Protein AF-A0A2V6QM53-F1 (afdb_monomer_lite)

Radius of gyration: 25.73 Å; chains: 1; bounding box: 58×39×83 Å

Foldseek 3Di:
DDDDDDPDDDDDDDDDDDDDDDDDDDDPDPDPVNVVVLVVVLVVCVVVPVPLSVVLVVLVVQLVVLVVQLVVLVVCCVPDDPVCNVVSVVSNVVSVVSNVVSVVSNVVSVVVVVVVVVVVVVVVVVVVVVVVVVVVVVVVVVVVVVVD

Sequence (148 aa):
MLRPTTAAVVVAAALVAAGAVAQPAADRRPTPRQDDAADAYGEALRRTDPDAHARYVRLREARDASLADLMRAQDRYRAAGPELRAVSLPQMRAARRKYAADALAFLDFLDERDRKALEEYRGAIEQINGLLEQRARAREELKDLTKE

pLDDT: mean 81.83, std 22.83, range [32.25, 98.62]

Structure (mmCIF, N/CA/C/O backbone):
data_AF-A0A2V6QM53-F1
#
_entry.id   AF-A0A2V6QM53-F1
#
loop_
_atom_site.group_PDB
_atom_site.id
_atom_site.type_symbol
_atom_site.label_atom_id
_atom_site.label_alt_id
_atom_site.label_comp_id
_atom_site.label_asym_id
_atom_site.label_entity_id
_atom_site.label_seq_id
_atom_site.pdbx_PDB_ins_code
_atom_site.Cartn_x
_atom_site.Cartn_y
_atom_site.Cartn_z
_atom_site.occupancy
_atom_site.B_iso_or_equiv
_atom_site.auth_seq_id
_atom_site.auth_comp_id
_atom_site.auth_asym_id
_atom_site.auth_atom_id
_atom_site.pdbx_PDB_model_num
ATOM 1 N N . MET A 1 1 ? -15.848 -14.532 37.316 1.00 36.62 1 MET A N 1
ATOM 2 C CA . MET A 1 1 ? -14.594 -13.774 37.115 1.00 36.62 1 MET A CA 1
ATOM 3 C C . MET A 1 1 ? -13.901 -14.303 35.869 1.00 36.62 1 MET A C 1
ATOM 5 O O . MET A 1 1 ? -13.252 -15.335 35.938 1.00 36.62 1 MET A O 1
ATOM 9 N N . LEU A 1 2 ? -14.100 -13.651 34.724 1.00 38.28 2 LEU A N 1
ATOM 10 C CA . LEU A 1 2 ? -13.467 -14.003 33.450 1.00 38.28 2 LEU A CA 1
ATOM 11 C C . LEU A 1 2 ? -12.593 -12.816 33.047 1.00 38.28 2 LEU A C 1
ATOM 13 O O . LEU A 1 2 ? -13.092 -11.705 32.888 1.00 38.28 2 LEU A O 1
ATOM 17 N N . ARG A 1 3 ? -11.277 -13.034 33.002 1.00 34.09 3 ARG A N 1
ATOM 18 C CA . ARG A 1 3 ? -10.289 -12.023 32.610 1.00 34.09 3 ARG A CA 1
ATOM 19 C C . ARG A 1 3 ? -10.375 -11.814 31.094 1.00 34.09 3 ARG A C 1
ATOM 21 O O . ARG A 1 3 ? -10.196 -12.796 30.379 1.00 34.09 3 ARG A O 1
ATOM 28 N N . PRO A 1 4 ? -10.590 -10.591 30.585 1.00 39.41 4 PRO A N 1
ATOM 29 C CA . PRO A 1 4 ? -10.368 -10.317 29.177 1.00 39.41 4 PRO A CA 1
ATOM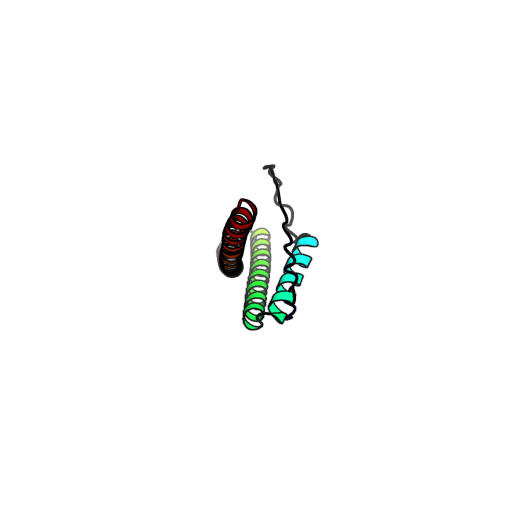 30 C C . PRO A 1 4 ? -8.863 -10.142 28.947 1.00 39.41 4 PRO A C 1
ATOM 32 O O . PRO A 1 4 ? -8.214 -9.274 29.531 1.00 39.41 4 PRO A O 1
ATOM 35 N N . THR A 1 5 ? -8.298 -11.009 28.116 1.00 41.88 5 THR A N 1
ATOM 36 C CA . THR A 1 5 ? -6.961 -10.878 27.540 1.00 41.88 5 THR A CA 1
ATOM 37 C C . THR A 1 5 ? -6.948 -9.646 26.640 1.00 41.88 5 THR A C 1
ATOM 39 O O . THR A 1 5 ? -7.460 -9.659 25.525 1.00 41.88 5 THR A O 1
ATOM 42 N N . THR A 1 6 ? -6.381 -8.552 27.137 1.00 38.38 6 THR A N 1
ATOM 43 C CA . THR A 1 6 ? -6.061 -7.362 26.348 1.00 38.38 6 THR A CA 1
ATOM 44 C C . THR A 1 6 ? -4.977 -7.712 25.334 1.00 38.38 6 THR A C 1
ATOM 46 O O . THR A 1 6 ? -3.797 -7.784 25.678 1.00 38.38 6 THR A O 1
ATOM 49 N N . ALA A 1 7 ? -5.374 -7.944 24.084 1.00 39.69 7 ALA A N 1
ATOM 50 C CA . ALA A 1 7 ? -4.461 -7.892 22.953 1.00 39.69 7 ALA A CA 1
ATOM 51 C C . ALA A 1 7 ? -4.022 -6.431 22.779 1.00 39.69 7 ALA A C 1
ATOM 53 O O . ALA A 1 7 ? -4.839 -5.548 22.517 1.00 39.69 7 ALA A O 1
ATOM 54 N N . ALA A 1 8 ? -2.739 -6.162 23.007 1.00 33.28 8 ALA A N 1
ATOM 55 C CA . ALA A 1 8 ? -2.160 -4.840 22.839 1.00 33.28 8 ALA A CA 1
ATOM 56 C C . ALA A 1 8 ? -2.095 -4.501 21.342 1.00 33.28 8 ALA A C 1
ATOM 58 O O . ALA A 1 8 ? -1.255 -5.023 20.612 1.00 33.28 8 ALA A O 1
ATOM 59 N N . VAL A 1 9 ? -2.992 -3.627 20.886 1.00 36.03 9 VAL A N 1
ATOM 60 C CA . VAL A 1 9 ? -2.909 -3.007 19.560 1.00 36.03 9 VAL A CA 1
ATOM 61 C C . VAL A 1 9 ? -1.860 -1.901 19.649 1.00 36.03 9 VAL A C 1
ATOM 63 O O . VAL A 1 9 ? -2.088 -0.857 20.259 1.00 36.03 9 VAL A O 1
ATOM 66 N N . VAL A 1 10 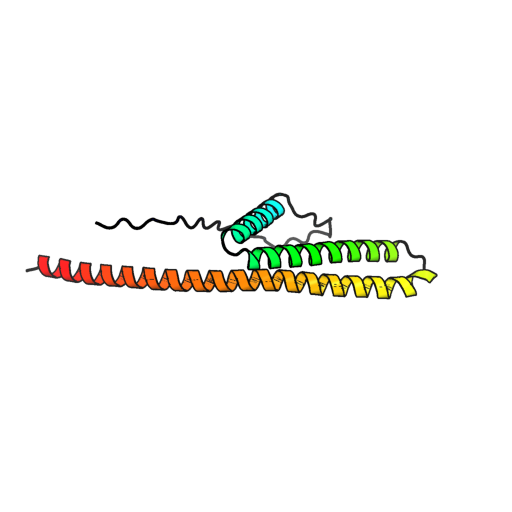? -0.677 -2.143 19.086 1.00 36.03 10 VAL A N 1
ATOM 67 C CA . VAL A 1 10 ? 0.379 -1.130 18.979 1.00 36.03 10 VAL A CA 1
ATOM 68 C C . VAL A 1 10 ? 0.027 -0.203 17.815 1.00 36.03 10 VAL A C 1
ATOM 70 O O . VAL A 1 10 ? 0.268 -0.524 16.655 1.00 36.03 10 VAL A O 1
ATOM 73 N N . VAL A 1 11 ? -0.567 0.949 18.126 1.00 36.44 11 VAL A N 1
ATOM 74 C CA . VAL A 1 11 ? -0.840 2.015 17.152 1.00 36.44 11 VAL A CA 1
ATOM 75 C C . VAL A 1 11 ? 0.404 2.894 17.030 1.00 36.44 11 VAL A C 1
ATOM 77 O O . VAL A 1 11 ? 0.663 3.751 17.873 1.00 36.44 11 VAL A O 1
ATOM 80 N N . ALA A 1 12 ? 1.191 2.689 15.976 1.00 35.72 12 ALA A N 1
ATOM 81 C CA . ALA A 1 12 ? 2.271 3.598 15.608 1.00 35.72 12 ALA A CA 1
ATOM 82 C C . ALA A 1 12 ? 1.706 4.748 14.756 1.00 35.72 12 ALA A C 1
ATOM 84 O O . ALA A 1 12 ? 1.636 4.659 13.532 1.00 35.72 12 ALA A O 1
ATOM 85 N N . ALA A 1 13 ? 1.279 5.833 15.404 1.00 37.16 13 ALA A N 1
ATOM 86 C CA . ALA A 1 13 ? 0.890 7.065 14.724 1.00 37.16 13 ALA A CA 1
ATOM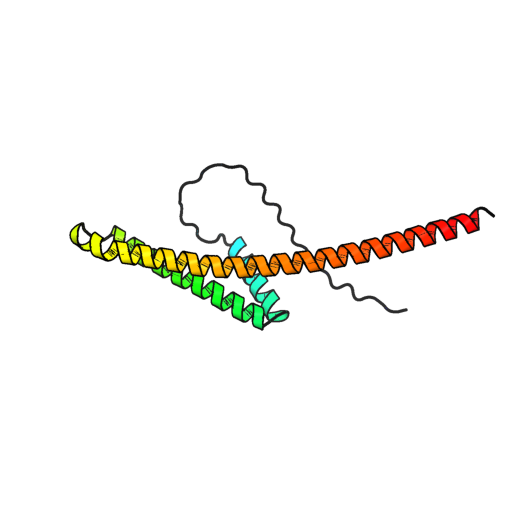 87 C C . ALA A 1 13 ? 2.144 7.881 14.359 1.00 37.16 13 ALA A C 1
ATOM 89 O O . ALA A 1 13 ? 2.784 8.470 15.229 1.00 37.16 13 ALA A O 1
ATOM 90 N N . ALA A 1 14 ? 2.499 7.929 13.074 1.00 39.44 14 ALA A N 1
ATOM 91 C CA . ALA A 1 14 ? 3.527 8.832 12.560 1.00 39.44 14 ALA A CA 1
ATOM 92 C C . ALA A 1 14 ? 2.861 10.013 11.836 1.00 39.44 14 ALA A C 1
ATOM 94 O O . ALA A 1 14 ? 2.464 9.903 10.678 1.00 39.44 14 ALA A O 1
ATOM 95 N N . LEU A 1 15 ? 2.738 11.150 12.528 1.00 38.56 15 LEU A N 1
ATOM 96 C CA . LEU A 1 15 ? 2.433 12.440 11.907 1.00 38.56 15 LEU A CA 1
ATOM 97 C C . LEU A 1 15 ? 3.636 12.871 11.052 1.00 38.56 15 LEU A C 1
ATOM 99 O O . LEU A 1 15 ? 4.713 13.119 11.591 1.00 38.56 15 LEU A O 1
ATOM 103 N N . VAL A 1 16 ? 3.450 13.017 9.739 1.00 41.31 16 VAL A N 1
ATOM 104 C CA . VAL A 1 16 ? 4.400 13.737 8.881 1.00 41.31 16 VAL A CA 1
ATOM 105 C C . VAL A 1 16 ? 3.767 15.067 8.495 1.00 41.31 16 VAL A C 1
ATOM 107 O O . VAL A 1 16 ? 2.949 15.151 7.585 1.00 41.31 16 VAL A O 1
ATOM 110 N N . ALA A 1 17 ? 4.154 16.118 9.215 1.00 44.94 17 ALA A N 1
ATOM 111 C CA . ALA A 1 17 ? 4.039 17.482 8.727 1.00 44.94 17 ALA A CA 1
ATOM 112 C C . ALA A 1 17 ? 5.178 17.715 7.725 1.00 44.94 17 ALA A C 1
ATOM 114 O O . ALA A 1 17 ? 6.348 17.597 8.087 1.00 44.94 17 ALA A O 1
ATOM 115 N N . ALA A 1 18 ? 4.856 18.045 6.476 1.00 39.97 18 ALA A N 1
ATOM 116 C CA . ALA A 1 18 ? 5.848 18.507 5.514 1.00 39.97 18 ALA A CA 1
ATOM 117 C C . ALA A 1 18 ? 5.275 19.670 4.703 1.00 39.97 18 ALA A C 1
ATOM 119 O O . ALA A 1 18 ? 4.467 19.493 3.792 1.00 39.97 18 ALA A O 1
ATOM 120 N N . GLY A 1 19 ? 5.710 20.874 5.080 1.00 34.47 19 GLY A N 1
ATOM 121 C CA . GLY A 1 19 ? 5.623 22.060 4.244 1.00 34.47 19 GLY A CA 1
ATOM 122 C C . GLY A 1 19 ? 6.402 21.852 2.947 1.00 34.47 19 GLY A C 1
ATOM 123 O O . GLY A 1 19 ? 7.451 21.207 2.916 1.00 34.47 19 GLY A O 1
ATOM 124 N N . ALA A 1 20 ? 5.849 22.394 1.869 1.00 41.44 20 ALA A N 1
ATOM 125 C CA . ALA A 1 20 ? 6.424 22.353 0.542 1.00 41.44 20 ALA A CA 1
ATOM 126 C C . ALA A 1 20 ? 7.746 23.132 0.490 1.00 41.44 20 ALA A C 1
ATOM 128 O O . ALA A 1 20 ? 7.763 24.354 0.617 1.00 41.44 20 ALA A O 1
ATOM 129 N N . VAL A 1 21 ? 8.841 22.425 0.217 1.00 37.78 21 VAL A N 1
ATOM 130 C CA . VAL A 1 21 ? 10.030 23.011 -0.404 1.00 37.78 21 VAL A CA 1
ATOM 131 C C . VAL A 1 21 ? 10.505 22.035 -1.471 1.00 37.78 21 VAL A C 1
ATOM 133 O O . VAL A 1 21 ? 10.743 20.859 -1.203 1.00 37.78 21 VAL A O 1
ATOM 136 N N . ALA A 1 22 ? 10.558 22.513 -2.711 1.00 44.66 22 ALA A N 1
ATOM 137 C CA . ALA A 1 22 ? 10.977 21.739 -3.867 1.00 44.66 22 ALA A CA 1
ATOM 138 C C . ALA A 1 22 ? 12.436 21.281 -3.704 1.00 44.66 22 ALA A C 1
ATOM 140 O O . ALA A 1 22 ? 13.334 22.112 -3.582 1.00 44.66 22 ALA A O 1
ATOM 141 N N . GLN A 1 23 ? 12.674 19.968 -3.739 1.00 32.25 23 GLN A N 1
ATOM 142 C CA . GLN A 1 23 ? 14.013 19.389 -3.846 1.00 32.25 23 GLN A CA 1
ATOM 143 C C . GLN A 1 23 ? 14.181 18.681 -5.198 1.00 32.25 23 GLN A C 1
ATOM 145 O O . GLN A 1 23 ? 13.254 18.007 -5.660 1.00 32.25 23 GLN A O 1
ATOM 150 N N . PRO A 1 24 ? 15.346 18.853 -5.852 1.00 37.56 24 PRO A N 1
ATOM 151 C CA . PRO A 1 24 ? 15.631 18.268 -7.153 1.00 37.56 24 PRO A CA 1
ATOM 152 C C . PRO A 1 24 ? 15.748 16.746 -7.031 1.00 37.56 24 PRO A C 1
ATOM 154 O O . PRO A 1 24 ? 16.011 16.218 -5.952 1.00 37.56 24 PRO A O 1
ATOM 157 N N . ALA A 1 25 ? 15.538 16.048 -8.148 1.00 44.50 25 ALA A N 1
ATOM 158 C CA . ALA A 1 25 ? 15.572 14.594 -8.268 1.00 44.50 25 ALA A CA 1
ATOM 159 C C . ALA A 1 25 ? 16.967 14.011 -7.956 1.00 44.50 25 ALA A C 1
ATOM 161 O O . ALA A 1 25 ? 17.707 13.626 -8.856 1.00 44.50 25 ALA A O 1
ATOM 162 N N . ALA A 1 26 ? 17.330 13.963 -6.678 1.00 38.94 26 ALA A N 1
ATOM 163 C CA . ALA A 1 26 ? 18.344 13.064 -6.159 1.00 38.94 26 ALA A CA 1
ATOM 164 C C . ALA A 1 26 ? 17.715 11.674 -6.012 1.00 38.94 26 ALA A C 1
ATOM 166 O O . ALA A 1 26 ? 16.537 11.563 -5.662 1.00 38.94 26 ALA A O 1
ATOM 167 N N . ASP A 1 27 ? 18.497 10.640 -6.322 1.00 45.75 27 ASP A N 1
ATOM 168 C CA . ASP A 1 27 ? 18.175 9.225 -6.136 1.00 45.75 27 ASP A CA 1
ATOM 169 C C . ASP A 1 27 ? 17.236 9.002 -4.945 1.00 45.75 27 ASP A C 1
ATOM 171 O O . ASP A 1 27 ? 17.638 9.111 -3.785 1.00 45.75 27 ASP A O 1
ATOM 175 N N . ARG A 1 28 ? 15.977 8.650 -5.229 1.00 48.22 28 ARG A N 1
ATOM 176 C CA . ARG A 1 28 ? 15.062 8.103 -4.224 1.00 48.22 28 ARG A CA 1
ATOM 177 C C . ARG A 1 28 ? 15.520 6.685 -3.890 1.00 48.22 28 ARG A C 1
ATOM 179 O O . ARG A 1 28 ? 14.861 5.715 -4.250 1.00 48.22 28 ARG A O 1
ATOM 186 N N . ARG A 1 29 ? 16.671 6.557 -3.228 1.00 51.12 29 ARG A N 1
ATOM 187 C CA . ARG A 1 29 ? 16.932 5.368 -2.422 1.00 51.12 29 ARG A CA 1
ATOM 188 C C . ARG A 1 29 ? 15.908 5.386 -1.287 1.00 51.12 29 ARG A C 1
ATOM 190 O O . ARG A 1 29 ? 15.736 6.447 -0.676 1.00 51.12 29 ARG A O 1
ATOM 197 N N . PRO A 1 30 ? 15.205 4.274 -1.027 1.00 50.28 30 PRO A N 1
ATOM 198 C CA . PRO A 1 30 ? 14.411 4.142 0.183 1.00 50.28 30 PRO A CA 1
ATOM 199 C C . PRO A 1 30 ? 15.281 4.549 1.373 1.00 50.28 30 PRO A C 1
ATOM 201 O O . PRO A 1 30 ? 16.455 4.182 1.459 1.00 50.28 30 PRO A O 1
ATOM 204 N N . THR A 1 31 ? 14.750 5.402 2.244 1.00 47.84 31 THR A N 1
ATOM 205 C CA . THR A 1 31 ? 15.474 5.730 3.476 1.00 47.84 31 THR A CA 1
ATOM 206 C C . THR A 1 31 ? 15.446 4.491 4.377 1.00 47.84 31 THR A C 1
ATOM 208 O O . THR A 1 31 ? 14.430 3.801 4.372 1.00 47.84 31 THR A O 1
ATOM 211 N N . PRO A 1 32 ? 16.492 4.201 5.173 1.00 59.91 32 PRO A N 1
ATOM 212 C CA . PRO A 1 32 ? 16.562 2.977 5.987 1.00 59.91 32 PRO A CA 1
ATOM 213 C C . PRO A 1 32 ? 15.298 2.714 6.825 1.00 59.91 32 PRO A C 1
ATOM 215 O O . PRO A 1 32 ? 14.804 1.598 6.908 1.00 59.91 32 PRO A O 1
ATOM 218 N N . ARG A 1 33 ? 14.687 3.787 7.339 1.00 61.06 33 ARG A N 1
ATOM 219 C CA . ARG A 1 33 ? 13.442 3.747 8.118 1.00 61.06 33 ARG A CA 1
ATOM 220 C C . ARG A 1 33 ? 12.220 3.249 7.325 1.00 61.06 33 ARG A C 1
ATOM 222 O O . ARG A 1 33 ? 11.272 2.739 7.915 1.00 61.06 33 ARG A O 1
ATOM 229 N N . GLN A 1 34 ? 12.198 3.457 6.011 1.00 60.53 34 GLN A N 1
ATOM 230 C CA . GLN A 1 34 ? 11.119 3.013 5.128 1.00 60.53 34 GLN A CA 1
ATOM 231 C C . GLN A 1 34 ? 11.208 1.510 4.844 1.00 60.53 34 GLN A C 1
ATOM 233 O O . GLN A 1 34 ? 10.170 0.850 4.782 1.00 60.53 34 GLN A O 1
ATOM 238 N N . ASP A 1 35 ? 12.426 0.982 4.725 1.00 70.12 35 ASP A N 1
ATOM 239 C CA . ASP A 1 35 ? 12.664 -0.452 4.556 1.00 70.12 35 ASP A CA 1
ATOM 240 C C . ASP A 1 35 ? 12.295 -1.214 5.838 1.00 70.12 35 ASP A C 1
ATOM 242 O O . ASP A 1 35 ? 11.522 -2.169 5.769 1.00 70.12 35 ASP A O 1
ATOM 246 N N . ASP A 1 36 ? 12.677 -0.697 7.013 1.00 75.56 36 ASP A N 1
ATOM 247 C CA . ASP A 1 36 ? 12.300 -1.278 8.312 1.00 75.56 36 ASP A CA 1
ATOM 248 C C . ASP A 1 36 ? 10.773 -1.410 8.475 1.00 75.56 36 ASP A C 1
ATOM 250 O O . ASP A 1 36 ? 10.257 -2.426 8.946 1.00 75.56 36 ASP A O 1
ATOM 254 N N . ALA A 1 37 ? 10.024 -0.379 8.069 1.00 76.06 37 ALA A N 1
ATOM 255 C CA . ALA A 1 37 ? 8.565 -0.377 8.151 1.00 76.06 37 ALA A CA 1
ATOM 256 C C . ALA A 1 37 ? 7.922 -1.360 7.159 1.00 76.06 37 ALA A C 1
ATOM 258 O O . ALA A 1 37 ? 6.937 -2.025 7.493 1.00 76.06 37 ALA A O 1
ATOM 259 N N . ALA A 1 38 ? 8.468 -1.464 5.945 1.00 78.69 38 ALA A N 1
ATOM 260 C CA . ALA A 1 38 ? 7.998 -2.407 4.936 1.00 78.69 38 ALA A CA 1
ATOM 261 C C . ALA A 1 38 ? 8.231 -3.861 5.375 1.00 78.69 38 ALA A C 1
ATOM 263 O O . ALA A 1 38 ? 7.350 -4.709 5.215 1.00 78.69 38 ALA A O 1
ATOM 264 N N . ASP A 1 39 ? 9.381 -4.133 5.982 1.00 83.75 39 ASP A N 1
ATOM 265 C CA . ASP A 1 39 ? 9.757 -5.470 6.427 1.00 83.75 39 ASP A CA 1
ATOM 266 C C . ASP A 1 39 ? 8.969 -5.885 7.676 1.00 83.75 39 ASP A C 1
ATOM 268 O O . ASP A 1 39 ? 8.457 -7.005 7.738 1.00 83.75 39 ASP A O 1
ATOM 272 N N . ALA A 1 40 ? 8.745 -4.960 8.617 1.00 88.19 40 ALA A N 1
ATOM 273 C CA . ALA A 1 40 ? 7.847 -5.179 9.751 1.00 88.19 40 ALA A CA 1
ATOM 274 C C . ALA A 1 40 ? 6.409 -5.488 9.301 1.00 88.19 40 ALA A C 1
ATOM 276 O O . ALA A 1 40 ? 5.745 -6.355 9.875 1.00 88.19 40 ALA A O 1
ATOM 277 N N . TYR A 1 41 ? 5.928 -4.816 8.253 1.00 86.06 41 TYR A N 1
ATOM 278 C CA . TYR A 1 41 ? 4.609 -5.087 7.688 1.00 86.06 41 TYR A CA 1
ATOM 279 C C . TYR A 1 41 ? 4.533 -6.465 7.015 1.00 86.06 41 TYR A C 1
ATOM 281 O O . TYR A 1 41 ? 3.590 -7.217 7.267 1.00 86.06 41 TYR A O 1
ATOM 289 N N . GLY A 1 42 ? 5.536 -6.831 6.211 1.00 89.94 42 GLY A N 1
ATOM 290 C CA . GLY A 1 42 ? 5.627 -8.170 5.626 1.00 89.94 42 GLY A CA 1
ATOM 291 C C . GLY A 1 42 ? 5.655 -9.264 6.699 1.00 89.94 42 GLY A C 1
ATOM 292 O O . GLY A 1 42 ? 4.937 -10.258 6.600 1.00 89.94 42 GLY A O 1
ATOM 293 N N . GLU A 1 43 ? 6.412 -9.053 7.776 1.00 91.00 43 GLU A N 1
ATOM 294 C CA . GLU A 1 43 ? 6.455 -9.951 8.932 1.00 91.00 43 GLU A CA 1
ATOM 295 C C . GLU A 1 43 ? 5.091 -10.104 9.609 1.00 91.00 43 GLU A C 1
ATOM 297 O O . GLU A 1 43 ? 4.674 -11.224 9.912 1.00 91.00 43 GLU A O 1
ATOM 302 N N . ALA A 1 44 ? 4.385 -8.994 9.828 1.00 90.50 44 ALA A N 1
ATOM 303 C CA . ALA A 1 44 ? 3.057 -9.012 10.422 1.00 90.50 44 ALA A CA 1
ATOM 304 C C . ALA A 1 44 ? 2.077 -9.817 9.557 1.00 90.50 44 ALA A C 1
ATOM 306 O O . ALA A 1 44 ? 1.444 -10.741 10.069 1.00 90.50 44 ALA A O 1
ATOM 307 N N . LEU A 1 45 ? 2.025 -9.540 8.247 1.00 92.44 45 LEU A N 1
ATOM 308 C CA . LEU A 1 45 ? 1.180 -10.285 7.310 1.00 92.44 45 LEU A CA 1
ATOM 309 C C . LEU A 1 45 ? 1.488 -11.778 7.326 1.00 92.44 45 LEU A C 1
ATOM 311 O O . LEU A 1 45 ? 0.575 -12.591 7.333 1.00 92.44 45 LEU A O 1
ATOM 315 N N . ARG A 1 46 ? 2.764 -12.166 7.374 1.00 93.75 46 ARG A N 1
ATOM 316 C CA . ARG A 1 46 ? 3.131 -13.586 7.372 1.00 93.75 46 ARG A CA 1
ATOM 317 C C . ARG A 1 46 ? 2.536 -14.353 8.551 1.00 93.75 46 ARG A C 1
ATOM 319 O O . ARG A 1 46 ? 2.296 -15.551 8.437 1.00 93.75 46 ARG A O 1
ATOM 326 N N . ARG A 1 47 ? 2.317 -13.670 9.676 1.00 94.12 47 ARG A N 1
ATOM 327 C CA . ARG A 1 47 ? 1.743 -14.251 10.895 1.00 94.12 47 ARG A CA 1
ATOM 328 C C . ARG A 1 47 ? 0.218 -14.224 10.897 1.00 94.12 47 ARG A C 1
ATOM 330 O O . ARG A 1 47 ? -0.380 -15.122 11.481 1.00 94.12 47 ARG A O 1
ATOM 337 N N . THR A 1 48 ? -0.401 -13.205 10.303 1.00 92.44 48 THR A N 1
ATOM 338 C CA . THR A 1 48 ? -1.851 -12.971 10.402 1.00 92.44 48 THR A CA 1
ATOM 339 C C . THR A 1 48 ? -2.634 -13.400 9.162 1.00 92.44 48 THR A C 1
ATOM 341 O O . THR A 1 48 ? -3.754 -13.880 9.299 1.00 92.44 48 THR A O 1
ATOM 344 N N . ASP A 1 49 ? -2.060 -13.245 7.969 1.00 93.31 49 ASP A N 1
ATOM 345 C CA . ASP A 1 49 ? -2.682 -13.544 6.676 1.00 93.31 49 ASP A CA 1
ATOM 346 C C . ASP A 1 49 ? -1.604 -13.969 5.648 1.00 93.31 49 ASP A C 1
ATOM 348 O O . ASP A 1 49 ? -1.066 -13.138 4.899 1.00 93.31 49 ASP A O 1
ATOM 352 N N . PRO A 1 50 ? -1.253 -15.272 5.604 1.00 93.75 50 PRO A N 1
ATOM 353 C CA . PRO A 1 50 ? -0.229 -15.797 4.699 1.00 93.75 50 PRO A CA 1
ATOM 354 C C . PRO A 1 50 ? -0.522 -15.558 3.209 1.00 93.75 50 PRO A C 1
ATOM 356 O O . PRO A 1 50 ? 0.410 -15.371 2.422 1.00 93.75 50 PRO A O 1
ATOM 359 N N . ASP A 1 51 ? -1.796 -15.508 2.814 1.00 94.69 51 ASP A N 1
ATOM 360 C CA . ASP A 1 51 ? -2.197 -15.264 1.427 1.00 94.69 51 ASP A CA 1
ATOM 361 C C . ASP A 1 51 ? -2.025 -13.788 1.046 1.00 94.69 51 ASP A C 1
ATOM 363 O O . ASP A 1 51 ? -1.574 -13.459 -0.058 1.00 94.69 51 ASP A O 1
ATOM 367 N N . ALA A 1 52 ? -2.355 -12.863 1.951 1.00 93.81 52 ALA A N 1
ATOM 368 C CA . ALA A 1 52 ? -2.027 -11.449 1.786 1.00 93.81 52 ALA A CA 1
ATOM 369 C C . ALA A 1 52 ? -0.511 -11.217 1.788 1.00 93.81 52 ALA A C 1
ATOM 371 O O . ALA A 1 52 ? -0.030 -10.431 0.973 1.00 93.81 52 ALA A O 1
ATOM 372 N N . HIS A 1 53 ? 0.256 -11.938 2.612 1.00 96.19 53 HIS A N 1
ATOM 373 C CA . HIS A 1 53 ? 1.720 -11.903 2.569 1.00 96.19 53 HIS A CA 1
ATOM 374 C C . HIS A 1 53 ? 2.263 -12.337 1.199 1.00 96.19 53 HIS A C 1
ATOM 376 O O . HIS A 1 53 ? 3.062 -11.622 0.596 1.00 96.19 53 HIS A O 1
ATOM 382 N N . ALA A 1 54 ? 1.795 -13.468 0.661 1.00 96.88 54 ALA A N 1
ATOM 383 C CA . ALA A 1 54 ? 2.222 -13.949 -0.653 1.00 96.88 54 ALA A CA 1
ATOM 384 C C . ALA A 1 54 ? 1.885 -12.954 -1.779 1.00 96.88 54 ALA A C 1
ATOM 386 O O . ALA A 1 54 ? 2.671 -12.769 -2.713 1.00 96.88 54 ALA A O 1
ATOM 387 N N . ARG A 1 55 ? 0.728 -12.284 -1.695 1.00 96.75 55 ARG A N 1
ATOM 388 C CA . ARG A 1 55 ? 0.350 -11.205 -2.622 1.00 96.75 55 ARG A CA 1
ATOM 389 C C . ARG A 1 55 ? 1.243 -9.974 -2.467 1.00 96.75 55 ARG A C 1
ATOM 391 O O . ARG A 1 55 ? 1.723 -9.463 -3.475 1.00 96.75 55 ARG A O 1
ATOM 398 N N . TYR A 1 56 ? 1.506 -9.545 -1.235 1.00 96.25 56 TYR A N 1
ATOM 399 C CA . TYR A 1 56 ? 2.381 -8.415 -0.927 1.00 96.25 56 TYR A CA 1
ATOM 400 C C . TYR A 1 56 ? 3.785 -8.602 -1.513 1.00 96.25 56 TYR A C 1
ATOM 402 O O . TYR A 1 56 ? 4.267 -7.722 -2.2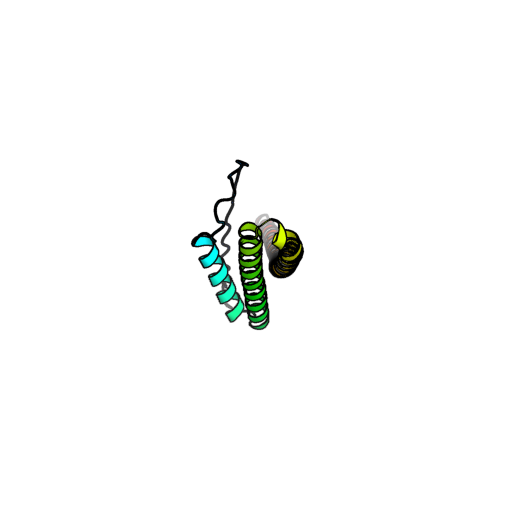28 1.00 96.25 56 TYR A O 1
ATOM 410 N N . VAL A 1 57 ? 4.409 -9.759 -1.265 1.00 96.25 57 VAL A N 1
ATOM 411 C CA . VAL A 1 57 ? 5.751 -10.084 -1.775 1.00 96.25 57 VAL A CA 1
ATOM 412 C C . VAL A 1 57 ? 5.770 -10.028 -3.299 1.00 96.25 57 VAL A C 1
ATOM 414 O O . VAL A 1 57 ? 6.563 -9.288 -3.874 1.00 96.25 57 VAL A O 1
ATOM 417 N N . ARG A 1 58 ? 4.825 -10.709 -3.957 1.00 98.06 58 ARG A N 1
ATOM 418 C CA . ARG A 1 58 ? 4.725 -10.739 -5.423 1.00 98.06 58 ARG A CA 1
ATOM 419 C C . ARG A 1 58 ? 4.587 -9.343 -6.037 1.00 98.06 58 ARG A C 1
ATOM 421 O O . ARG A 1 58 ? 5.224 -9.050 -7.045 1.00 98.06 58 ARG A O 1
ATOM 428 N N . LEU A 1 59 ? 3.741 -8.489 -5.458 1.00 97.94 59 LEU A N 1
ATOM 429 C CA . LEU A 1 59 ? 3.523 -7.128 -5.955 1.00 97.94 59 LEU A CA 1
ATOM 430 C C . LEU A 1 59 ? 4.754 -6.239 -5.727 1.00 97.94 59 LEU A C 1
ATOM 432 O O . LEU A 1 59 ? 5.130 -5.483 -6.624 1.00 97.94 59 LEU A O 1
ATOM 436 N N . ARG A 1 60 ? 5.415 -6.357 -4.565 1.00 95.75 60 ARG A N 1
ATOM 437 C CA . ARG A 1 60 ? 6.670 -5.648 -4.263 1.00 95.75 60 ARG A CA 1
ATOM 438 C C . ARG A 1 60 ? 7.766 -6.043 -5.255 1.00 95.75 60 ARG A C 1
ATOM 440 O O . ARG A 1 60 ? 8.368 -5.169 -5.871 1.00 95.75 60 ARG A O 1
ATOM 447 N N . GLU A 1 61 ? 7.955 -7.341 -5.477 1.00 96.81 61 GLU A N 1
ATOM 448 C CA . GLU A 1 61 ? 8.939 -7.876 -6.423 1.00 96.81 61 GLU A CA 1
ATOM 449 C C . GLU A 1 61 ? 8.661 -7.434 -7.866 1.00 96.81 61 GLU A C 1
ATOM 451 O O . GLU A 1 61 ? 9.580 -7.010 -8.566 1.00 96.81 61 GLU A O 1
ATOM 456 N N . ALA A 1 62 ? 7.402 -7.469 -8.318 1.00 98.31 62 ALA A N 1
ATOM 457 C CA . ALA A 1 62 ? 7.027 -7.021 -9.662 1.00 98.31 62 ALA A CA 1
ATOM 458 C C . ALA A 1 62 ? 7.315 -5.524 -9.879 1.00 98.31 62 ALA A C 1
ATOM 460 O O . ALA A 1 62 ? 7.848 -5.123 -10.922 1.00 98.31 62 ALA A O 1
ATOM 461 N N . ARG A 1 63 ? 7.009 -4.691 -8.879 1.00 98.00 63 ARG A N 1
ATOM 462 C CA . ARG A 1 63 ? 7.337 -3.261 -8.884 1.00 98.00 63 ARG A CA 1
ATOM 463 C C . ARG A 1 63 ? 8.851 -3.037 -8.929 1.00 98.00 63 ARG A C 1
ATOM 465 O O . ARG A 1 63 ? 9.318 -2.219 -9.718 1.00 98.00 63 ARG A O 1
ATOM 472 N N . ASP A 1 64 ? 9.618 -3.754 -8.116 1.00 97.00 64 ASP A N 1
ATOM 473 C CA . ASP A 1 64 ? 11.071 -3.566 -8.029 1.00 97.00 64 ASP A CA 1
ATOM 474 C C . ASP A 1 64 ? 11.775 -4.038 -9.311 1.00 97.00 64 ASP A C 1
ATOM 476 O O . ASP A 1 64 ? 12.646 -3.343 -9.843 1.00 97.00 64 ASP A O 1
ATOM 480 N N . ALA A 1 65 ? 11.328 -5.157 -9.887 1.00 98.00 65 ALA A N 1
ATOM 481 C CA . ALA A 1 65 ? 11.815 -5.648 -11.172 1.00 98.00 65 ALA A CA 1
ATOM 482 C C . ALA A 1 65 ? 11.515 -4.665 -12.318 1.00 98.00 65 ALA A C 1
ATOM 484 O O . ALA A 1 65 ? 12.401 -4.341 -13.113 1.00 98.00 65 ALA A O 1
ATOM 485 N N . SER A 1 66 ? 10.289 -4.139 -12.391 1.00 98.12 66 SER A N 1
ATOM 486 C CA . SER A 1 66 ? 9.913 -3.172 -13.430 1.00 98.12 66 SER A CA 1
ATOM 487 C C . SER A 1 66 ? 10.593 -1.810 -13.259 1.00 98.12 66 SER A C 1
ATOM 489 O O . SER A 1 66 ? 10.895 -1.151 -14.258 1.00 98.12 66 SER A O 1
ATOM 491 N N . LEU A 1 67 ? 10.900 -1.401 -12.023 1.00 98.19 67 LEU A N 1
ATOM 492 C CA . LEU A 1 67 ? 11.719 -0.221 -11.753 1.00 98.19 67 LEU A CA 1
ATOM 493 C C . LEU A 1 67 ? 13.147 -0.413 -12.274 1.00 98.19 67 LEU A C 1
ATOM 495 O O . LEU A 1 67 ? 13.663 0.455 -12.981 1.00 98.19 67 LEU A O 1
ATOM 499 N N . ALA A 1 68 ? 13.764 -1.563 -11.992 1.00 97.94 68 ALA A N 1
ATOM 500 C CA . ALA A 1 68 ? 15.090 -1.892 -12.507 1.00 97.94 68 ALA A CA 1
ATOM 501 C C . ALA A 1 68 ? 15.114 -1.921 -14.049 1.00 97.94 68 ALA A C 1
ATOM 503 O O . ALA A 1 68 ? 16.036 -1.390 -14.675 1.00 97.94 68 ALA A O 1
ATOM 504 N N . ASP A 1 69 ? 14.079 -2.475 -14.686 1.00 97.81 69 ASP A N 1
ATOM 505 C CA . ASP A 1 69 ? 13.916 -2.448 -16.146 1.00 97.81 69 ASP A CA 1
ATOM 506 C C . ASP A 1 69 ? 13.790 -1.030 -16.703 1.00 97.81 69 ASP A C 1
ATOM 508 O O . ASP A 1 69 ? 14.410 -0.703 -17.722 1.00 97.81 69 ASP A O 1
ATOM 512 N N . LEU A 1 70 ? 13.018 -0.174 -16.032 1.00 98.31 70 LEU A N 1
ATOM 513 C CA . LEU A 1 70 ? 12.883 1.229 -16.398 1.00 98.31 70 LEU A CA 1
ATOM 514 C C . LEU A 1 70 ? 14.229 1.954 -16.318 1.00 98.31 70 LEU A C 1
ATOM 516 O O . LEU A 1 70 ? 14.576 2.657 -17.268 1.00 98.31 70 LEU A O 1
ATOM 520 N N . MET A 1 71 ? 14.999 1.760 -15.246 1.00 97.19 71 MET A N 1
ATOM 521 C CA . MET A 1 71 ? 16.331 2.357 -15.099 1.00 97.19 71 MET A CA 1
ATOM 522 C C . MET A 1 71 ? 17.258 1.914 -16.238 1.00 97.19 71 MET A C 1
ATOM 524 O O . MET A 1 71 ? 17.797 2.755 -16.957 1.00 97.19 71 MET A O 1
ATOM 528 N N . ARG A 1 72 ? 17.325 0.606 -16.525 1.00 96.69 72 ARG A N 1
ATOM 529 C CA . ARG A 1 72 ? 18.111 0.073 -17.655 1.00 96.69 72 ARG A CA 1
ATOM 530 C C . ARG A 1 72 ? 17.672 0.643 -19.005 1.00 96.69 72 ARG A C 1
ATOM 532 O O . ARG A 1 72 ? 18.498 0.909 -19.878 1.00 96.69 72 ARG A O 1
ATOM 539 N N . ALA A 1 73 ? 16.369 0.808 -19.227 1.00 95.69 73 ALA A N 1
ATOM 540 C CA . ALA A 1 73 ? 15.851 1.385 -20.465 1.00 95.69 73 ALA A CA 1
ATOM 541 C C . ALA A 1 73 ? 16.155 2.889 -20.585 1.00 95.69 73 ALA A C 1
ATOM 543 O O . ALA A 1 73 ? 16.451 3.361 -21.683 1.00 95.69 73 ALA A O 1
ATOM 544 N N . GLN A 1 74 ? 16.126 3.628 -19.473 1.00 94.75 74 GLN A N 1
ATOM 545 C CA . GLN A 1 74 ? 16.534 5.033 -19.425 1.00 94.75 74 GLN A CA 1
ATOM 546 C C . GLN A 1 74 ? 18.022 5.195 -19.723 1.00 94.75 74 GLN A C 1
ATOM 548 O O . GLN A 1 74 ? 18.378 6.055 -20.525 1.00 94.75 74 GLN A O 1
ATOM 553 N N . ASP A 1 75 ? 18.876 4.352 -19.148 1.00 94.56 75 ASP A N 1
ATOM 554 C CA . ASP A 1 75 ? 20.319 4.418 -19.380 1.00 94.56 75 ASP A CA 1
ATOM 555 C C . ASP A 1 75 ? 20.666 4.099 -20.834 1.00 94.56 75 ASP A C 1
ATOM 557 O O . ASP A 1 75 ? 21.410 4.848 -21.466 1.00 94.56 75 ASP A O 1
ATOM 561 N N . ARG A 1 76 ? 20.030 3.077 -21.426 1.00 92.25 76 ARG A N 1
ATOM 562 C CA . ARG A 1 76 ? 20.163 2.786 -22.865 1.00 92.25 76 ARG A CA 1
ATOM 563 C C . ARG A 1 76 ? 19.708 3.948 -23.741 1.00 92.25 76 ARG A C 1
ATOM 565 O O . ARG A 1 76 ? 20.370 4.256 -24.725 1.00 92.25 76 ARG A O 1
ATOM 572 N N . TYR A 1 77 ? 18.600 4.602 -23.398 1.00 91.50 77 TYR A N 1
ATOM 573 C CA . TYR A 1 77 ? 18.120 5.768 -24.140 1.00 91.50 77 TYR A CA 1
ATOM 574 C C . TYR A 1 77 ? 19.078 6.965 -24.027 1.00 91.50 77 TYR A C 1
ATOM 576 O O . TYR A 1 77 ? 19.341 7.633 -25.025 1.00 91.50 77 TYR A O 1
ATOM 584 N N . ARG A 1 78 ? 19.631 7.222 -22.833 1.00 90.38 78 ARG A N 1
ATOM 585 C CA . ARG A 1 78 ? 20.607 8.300 -22.595 1.00 90.38 78 ARG A CA 1
ATOM 586 C C . ARG A 1 78 ? 21.930 8.052 -23.318 1.00 90.38 78 ARG A C 1
ATOM 588 O O . ARG A 1 78 ? 22.481 8.987 -23.888 1.00 90.38 78 ARG A O 1
ATOM 595 N N . ALA A 1 79 ? 22.408 6.809 -23.313 1.00 90.44 79 ALA A N 1
ATOM 596 C CA . ALA A 1 79 ? 23.638 6.400 -23.988 1.00 90.44 79 ALA A CA 1
ATOM 597 C C . ALA A 1 79 ? 23.479 6.275 -25.515 1.00 90.44 79 ALA A C 1
ATOM 599 O O . ALA A 1 79 ? 24.474 6.250 -26.237 1.00 90.44 79 ALA A O 1
ATOM 600 N N . ALA A 1 80 ? 22.246 6.196 -26.029 1.00 87.50 80 ALA A N 1
ATOM 601 C CA . ALA A 1 80 ? 21.995 6.072 -27.458 1.00 87.50 80 ALA A CA 1
ATOM 602 C C . ALA A 1 80 ? 22.345 7.365 -28.216 1.00 87.50 80 ALA A C 1
ATOM 604 O O . ALA A 1 80 ? 21.801 8.446 -27.952 1.00 87.50 80 ALA A O 1
ATOM 605 N N . GLY A 1 81 ? 23.202 7.219 -29.232 1.00 83.94 81 GLY A N 1
ATOM 606 C CA . GLY A 1 81 ? 23.402 8.234 -30.263 1.00 83.94 81 GLY A CA 1
ATOM 607 C C . GLY A 1 81 ? 22.114 8.509 -31.062 1.00 83.94 81 GLY A C 1
ATOM 608 O O . GLY A 1 81 ? 21.143 7.751 -30.954 1.00 83.94 81 GLY A O 1
ATOM 609 N N . PRO A 1 82 ? 22.081 9.582 -31.875 1.00 81.50 82 PRO A N 1
ATOM 610 C CA . PRO A 1 82 ? 20.878 10.033 -32.582 1.00 81.50 82 PRO A CA 1
ATOM 611 C C . PRO A 1 82 ? 20.174 8.931 -33.386 1.00 81.50 82 PRO A C 1
ATOM 613 O O . PRO A 1 82 ? 18.949 8.843 -33.356 1.00 81.50 82 PRO A O 1
ATOM 616 N N . GLU A 1 83 ? 20.943 8.049 -34.025 1.00 81.44 83 GLU A N 1
ATOM 617 C CA . GLU A 1 83 ? 20.427 6.970 -34.876 1.00 81.44 83 GLU A CA 1
ATOM 618 C C . GLU A 1 83 ? 19.692 5.873 -34.088 1.00 81.44 83 GLU A C 1
ATOM 620 O O . GLU A 1 83 ? 18.697 5.323 -34.556 1.00 81.44 83 GLU A O 1
ATOM 625 N N . LEU A 1 84 ? 20.116 5.590 -32.852 1.00 85.69 84 LEU A N 1
ATOM 626 C CA . LEU A 1 84 ? 19.535 4.526 -32.022 1.00 85.69 84 LEU A CA 1
ATOM 627 C C . LEU A 1 84 ? 18.415 5.025 -31.096 1.00 85.69 84 LEU A C 1
ATOM 629 O O . LEU A 1 84 ? 17.678 4.215 -30.524 1.00 85.69 84 LEU A O 1
ATOM 633 N N . ARG A 1 85 ? 18.233 6.347 -30.955 1.00 88.38 85 ARG A N 1
ATOM 634 C CA . ARG A 1 85 ? 17.158 6.925 -30.124 1.00 88.38 85 ARG A CA 1
ATOM 635 C C . ARG A 1 85 ? 15.761 6.588 -30.625 1.00 88.38 85 ARG A C 1
ATOM 637 O O . ARG A 1 85 ? 14.870 6.377 -29.805 1.00 88.38 85 ARG A O 1
ATOM 644 N N . ALA A 1 86 ? 15.566 6.510 -31.941 1.00 87.69 86 ALA A N 1
ATOM 645 C CA . ALA A 1 86 ? 14.272 6.156 -32.524 1.00 87.69 86 ALA A CA 1
ATOM 646 C C . ALA A 1 86 ? 13.811 4.747 -32.099 1.00 87.69 86 ALA A C 1
ATOM 648 O O . ALA A 1 86 ? 12.615 4.517 -31.927 1.00 87.69 86 ALA A O 1
ATOM 649 N N . VAL A 1 87 ? 14.758 3.834 -31.855 1.00 88.81 87 VAL A N 1
ATOM 650 C CA . VAL A 1 87 ? 14.494 2.452 -31.425 1.00 88.81 87 VAL A CA 1
ATOM 651 C C . VAL A 1 87 ? 14.401 2.334 -29.900 1.00 88.81 87 VAL A C 1
ATOM 653 O O . VAL A 1 87 ? 13.534 1.628 -29.382 1.00 88.81 87 VAL A O 1
ATOM 656 N N . SER A 1 88 ? 15.253 3.040 -29.152 1.00 91.62 88 SER A N 1
ATOM 657 C CA . SER A 1 88 ? 15.283 2.955 -27.684 1.00 91.62 88 SER A CA 1
ATOM 658 C C . SER A 1 88 ? 14.169 3.756 -26.997 1.00 91.62 88 SER A C 1
ATOM 660 O O . SER A 1 88 ? 13.716 3.373 -25.916 1.00 91.62 88 SER A O 1
ATOM 662 N N . LEU A 1 89 ? 13.655 4.824 -27.621 1.00 93.44 89 LEU A N 1
ATOM 663 C CA . LEU A 1 89 ? 12.576 5.641 -27.053 1.00 93.44 89 LEU A CA 1
ATOM 664 C C . LEU A 1 89 ? 11.265 4.852 -26.841 1.00 93.44 89 LEU A C 1
ATOM 666 O O . LEU A 1 89 ? 10.710 4.926 -25.738 1.00 93.44 89 LEU A O 1
ATOM 670 N N . PRO A 1 90 ? 10.745 4.078 -27.819 1.00 95.00 90 PRO A N 1
ATOM 671 C CA . PRO A 1 90 ? 9.590 3.207 -27.598 1.00 95.00 90 PRO A CA 1
ATOM 672 C C . PRO A 1 90 ? 9.799 2.196 -26.464 1.00 95.00 90 PRO A C 1
ATOM 674 O O . PRO A 1 90 ? 8.889 1.994 -25.659 1.00 95.00 90 PRO A O 1
ATOM 677 N N . GLN A 1 91 ? 10.998 1.613 -26.353 1.00 94.06 91 GLN A N 1
ATOM 678 C CA . GLN A 1 91 ? 11.335 0.647 -25.300 1.00 94.06 91 GLN A CA 1
ATOM 679 C C . GLN A 1 91 ? 11.327 1.300 -23.912 1.00 94.06 91 GLN A C 1
ATOM 681 O O . GLN A 1 91 ? 10.716 0.774 -22.983 1.00 94.06 91 GLN A O 1
ATOM 686 N N . MET A 1 92 ? 11.919 2.492 -23.779 1.00 96.44 92 MET A N 1
ATOM 687 C CA . MET A 1 92 ? 11.880 3.273 -22.540 1.00 96.44 92 MET A CA 1
ATOM 688 C C . MET A 1 92 ? 10.442 3.647 -22.152 1.00 96.44 92 MET A C 1
ATOM 690 O O . MET A 1 92 ? 10.063 3.543 -20.984 1.00 96.44 92 MET A O 1
ATOM 694 N N . ARG A 1 93 ? 9.599 4.033 -23.120 1.00 97.50 93 ARG A N 1
ATOM 695 C CA . ARG A 1 93 ? 8.174 4.318 -22.870 1.00 97.50 93 ARG A CA 1
ATOM 696 C C . A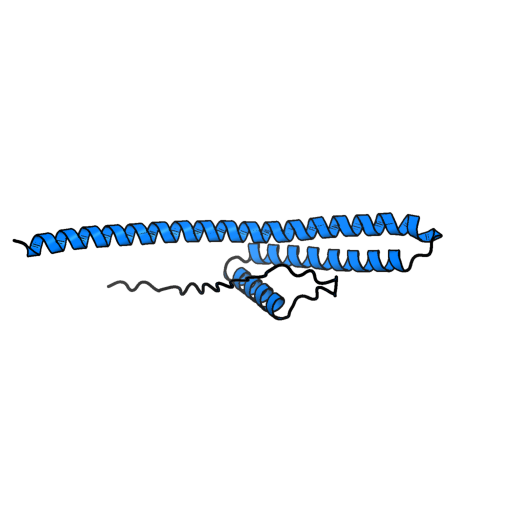RG A 1 93 ? 7.407 3.073 -22.423 1.00 97.50 93 ARG A C 1
ATOM 698 O O . ARG A 1 93 ? 6.579 3.174 -21.521 1.00 97.50 93 ARG A O 1
ATOM 705 N N . ALA A 1 94 ? 7.676 1.915 -23.022 1.00 97.88 94 ALA A N 1
ATOM 706 C CA . ALA A 1 94 ? 7.057 0.654 -22.628 1.00 97.88 94 ALA A CA 1
ATOM 707 C C . ALA A 1 94 ? 7.449 0.252 -21.197 1.00 97.88 94 ALA A C 1
ATOM 709 O O . ALA A 1 94 ? 6.562 -0.021 -20.391 1.00 97.88 94 ALA A O 1
ATOM 710 N N . ALA A 1 95 ? 8.740 0.323 -20.856 1.00 98.00 95 ALA A N 1
ATOM 711 C CA . ALA A 1 95 ? 9.222 0.061 -19.500 1.00 98.00 95 ALA A CA 1
ATOM 712 C C . ALA A 1 95 ? 8.588 1.017 -18.475 1.00 98.00 95 ALA A C 1
ATOM 714 O O . ALA A 1 95 ? 8.147 0.587 -17.412 1.00 98.00 95 ALA A O 1
ATOM 715 N N . ARG A 1 96 ? 8.435 2.303 -18.826 1.00 98.06 96 ARG A N 1
ATOM 716 C CA . ARG A 1 96 ? 7.769 3.291 -17.963 1.00 98.06 96 ARG A CA 1
ATOM 717 C C . ARG A 1 96 ? 6.306 2.941 -17.699 1.00 98.06 96 ARG A C 1
ATOM 719 O O . ARG A 1 96 ? 5.855 3.077 -16.567 1.00 98.06 96 ARG A O 1
ATOM 726 N N . ARG A 1 97 ? 5.568 2.506 -18.726 1.00 98.62 97 ARG A N 1
ATOM 727 C CA . ARG A 1 97 ? 4.171 2.067 -18.569 1.00 98.62 97 ARG A CA 1
ATOM 728 C C . ARG A 1 97 ? 4.067 0.821 -17.698 1.00 98.62 97 ARG A C 1
ATOM 730 O O . ARG A 1 97 ? 3.190 0.775 -16.847 1.00 98.62 97 ARG A O 1
ATOM 737 N N . LYS A 1 98 ? 4.970 -0.146 -17.886 1.00 98.44 98 LYS A N 1
ATOM 738 C CA . LYS A 1 98 ? 5.008 -1.357 -17.063 1.00 98.44 98 LYS A CA 1
ATOM 739 C C . LYS A 1 98 ? 5.261 -1.026 -15.592 1.00 98.44 98 LYS A C 1
ATOM 741 O O . LYS A 1 98 ? 4.470 -1.430 -14.753 1.00 98.44 98 LYS A O 1
ATOM 746 N N . TYR A 1 99 ? 6.281 -0.218 -15.305 1.00 98.44 99 TYR A N 1
ATOM 747 C CA . TYR A 1 99 ? 6.549 0.236 -13.941 1.00 98.44 99 TYR A CA 1
ATOM 748 C C . TYR A 1 99 ? 5.349 0.963 -13.324 1.00 98.44 99 TYR A C 1
ATOM 750 O O . TYR A 1 99 ? 4.988 0.688 -12.188 1.00 98.44 99 TYR A O 1
ATOM 758 N N . ALA A 1 100 ? 4.695 1.858 -14.072 1.00 98.50 100 ALA A N 1
ATOM 759 C CA . ALA A 1 100 ? 3.512 2.553 -13.571 1.00 98.50 100 ALA A CA 1
ATOM 760 C C . ALA A 1 100 ? 2.368 1.583 -13.224 1.00 98.50 100 ALA A C 1
ATOM 762 O O . ALA A 1 100 ? 1.740 1.748 -12.185 1.00 98.50 100 ALA A O 1
ATOM 763 N N . ALA A 1 101 ? 2.124 0.568 -14.058 1.00 98.62 101 ALA A N 1
ATOM 764 C CA . ALA A 1 101 ? 1.104 -0.445 -13.798 1.00 98.62 101 ALA A CA 1
ATOM 765 C C . ALA A 1 101 ? 1.433 -1.296 -12.560 1.00 98.62 101 ALA A C 1
ATOM 767 O O . ALA A 1 101 ? 0.584 -1.457 -11.687 1.00 98.62 101 ALA A O 1
ATOM 768 N N . ASP A 1 102 ? 2.671 -1.785 -12.452 1.00 98.50 102 ASP A N 1
ATOM 769 C CA . ASP A 1 102 ? 3.103 -2.619 -11.324 1.00 98.50 102 ASP A CA 1
ATOM 770 C C . ASP A 1 102 ? 3.135 -1.808 -10.009 1.00 98.50 102 ASP A C 1
ATOM 772 O O . ASP A 1 102 ? 2.763 -2.309 -8.948 1.00 98.50 102 ASP A O 1
ATOM 776 N N . ALA A 1 103 ? 3.508 -0.524 -10.072 1.00 97.62 103 ALA A N 1
ATOM 777 C CA . ALA A 1 103 ? 3.466 0.383 -8.928 1.00 97.62 103 ALA A CA 1
ATOM 778 C C . ALA A 1 103 ? 2.032 0.705 -8.483 1.00 97.62 103 ALA A C 1
ATOM 780 O O . ALA A 1 103 ? 1.778 0.734 -7.281 1.00 97.62 103 ALA A O 1
ATOM 781 N N . LEU A 1 104 ? 1.102 0.920 -9.421 1.00 98.44 104 LEU A N 1
ATOM 782 C CA . LEU A 1 104 ? -0.312 1.129 -9.097 1.00 98.44 104 LEU A CA 1
ATOM 783 C C . LEU A 1 104 ? -0.909 -0.107 -8.427 1.00 98.44 104 LEU A C 1
ATOM 785 O O . LEU A 1 104 ? -1.472 0.019 -7.351 1.00 98.44 104 LEU A O 1
ATOM 789 N N . ALA A 1 105 ? -0.681 -1.301 -8.979 1.00 98.31 105 ALA A N 1
ATOM 790 C CA . ALA A 1 105 ? -1.167 -2.540 -8.375 1.00 98.31 105 ALA A CA 1
ATOM 791 C C . ALA A 1 105 ? -0.634 -2.748 -6.943 1.00 98.31 105 ALA A C 1
ATOM 793 O O . ALA A 1 105 ? -1.346 -3.251 -6.073 1.00 98.31 105 ALA A O 1
ATOM 794 N N . PHE A 1 106 ? 0.615 -2.349 -6.679 1.00 96.81 106 PHE A N 1
ATOM 795 C CA . PHE A 1 106 ? 1.174 -2.368 -5.329 1.00 96.81 106 PHE A CA 1
ATOM 796 C C . PHE A 1 106 ? 0.498 -1.349 -4.397 1.00 96.81 106 PHE A C 1
ATOM 798 O O . PHE A 1 106 ? 0.231 -1.678 -3.244 1.00 96.81 106 PHE A O 1
ATOM 805 N N . LEU A 1 107 ? 0.208 -0.135 -4.876 1.00 96.38 107 LEU A N 1
ATOM 806 C CA . LEU A 1 107 ? -0.505 0.885 -4.098 1.00 96.38 107 LEU A CA 1
ATOM 807 C C . LEU A 1 107 ? -1.953 0.477 -3.812 1.00 96.38 107 LEU A C 1
ATOM 809 O O . LEU A 1 107 ? -2.374 0.569 -2.667 1.00 96.38 107 LEU A O 1
ATOM 813 N N . ASP A 1 108 ? -2.668 -0.065 -4.797 1.00 97.75 108 ASP A N 1
ATOM 814 C CA . ASP A 1 108 ? -4.049 -0.533 -4.634 1.00 97.75 108 ASP A CA 1
ATOM 815 C C . ASP A 1 108 ? -4.156 -1.599 -3.532 1.00 97.75 108 ASP A C 1
ATOM 817 O O . ASP A 1 108 ? -5.096 -1.597 -2.738 1.00 97.75 108 ASP A O 1
ATOM 821 N N . PHE A 1 109 ? -3.161 -2.487 -3.433 1.00 96.25 109 PHE A N 1
ATOM 822 C CA . PHE A 1 109 ? -3.079 -3.468 -2.350 1.00 96.25 109 PHE A CA 1
ATOM 823 C C . PHE A 1 109 ? -2.909 -2.816 -0.967 1.00 96.25 109 PHE A C 1
ATOM 825 O O . PHE A 1 109 ? -3.503 -3.280 0.009 1.00 96.25 109 PHE A O 1
ATOM 832 N N . LEU A 1 110 ? -2.099 -1.757 -0.862 1.00 94.06 110 LEU A N 1
ATOM 833 C CA . LEU A 1 110 ? -1.912 -1.028 0.397 1.00 94.06 110 LEU A CA 1
ATOM 834 C C . LEU A 1 110 ? -3.159 -0.221 0.772 1.00 94.06 110 LEU A C 1
ATOM 836 O O . LEU A 1 110 ? -3.549 -0.220 1.938 1.00 94.06 110 LEU A O 1
ATOM 840 N N . ASP A 1 111 ? -3.812 0.396 -0.208 1.00 94.44 111 ASP A N 1
ATOM 841 C CA . ASP A 1 111 ? -5.053 1.138 -0.004 1.00 94.44 111 ASP A CA 1
ATOM 842 C C . ASP A 1 111 ? -6.173 0.218 0.490 1.00 94.44 111 ASP A C 1
ATOM 844 O O . ASP A 1 111 ? -6.905 0.571 1.412 1.00 94.44 111 ASP A O 1
ATOM 848 N N . GLU A 1 112 ? -6.302 -0.978 -0.087 1.00 93.94 112 GLU A N 1
ATOM 849 C CA . GLU A 1 112 ? -7.307 -1.955 0.334 1.00 93.94 112 GLU A CA 1
ATOM 850 C C . GLU A 1 112 ? -7.100 -2.401 1.786 1.00 93.94 112 GLU A C 1
ATOM 852 O O . GLU A 1 112 ? -8.048 -2.460 2.573 1.00 93.94 112 GLU A O 1
ATOM 857 N N . ARG A 1 113 ? -5.841 -2.636 2.179 1.00 90.31 113 ARG A N 1
ATOM 858 C CA . ARG A 1 113 ? -5.483 -2.893 3.579 1.00 90.31 113 ARG A CA 1
ATOM 859 C C . ARG A 1 113 ? -5.926 -1.741 4.480 1.00 90.31 113 ARG A C 1
ATOM 861 O O . ARG A 1 113 ? -6.521 -1.987 5.528 1.00 90.31 113 ARG A O 1
ATOM 868 N N . ASP A 1 114 ? -5.616 -0.506 4.100 1.00 91.25 114 ASP A N 1
ATOM 869 C CA . ASP A 1 114 ? -5.903 0.665 4.931 1.00 91.25 114 ASP A CA 1
ATOM 870 C C . ASP A 1 114 ? -7.406 0.922 5.052 1.00 91.25 114 ASP A C 1
ATOM 872 O O . ASP A 1 114 ? -7.885 1.253 6.138 1.00 91.25 114 ASP A O 1
ATOM 876 N N . ARG A 1 115 ? -8.180 0.682 3.987 1.00 94.62 115 ARG A N 1
ATOM 877 C CA . ARG A 1 115 ? -9.649 0.716 4.044 1.00 94.62 115 ARG A CA 1
ATOM 878 C C . ARG A 1 115 ? -10.198 -0.322 5.016 1.00 94.62 115 ARG A C 1
ATOM 880 O O . ARG A 1 115 ? -10.998 0.039 5.875 1.00 94.62 115 ARG A O 1
ATOM 887 N N . LYS A 1 116 ? -9.719 -1.566 4.949 1.00 90.81 116 LYS A N 1
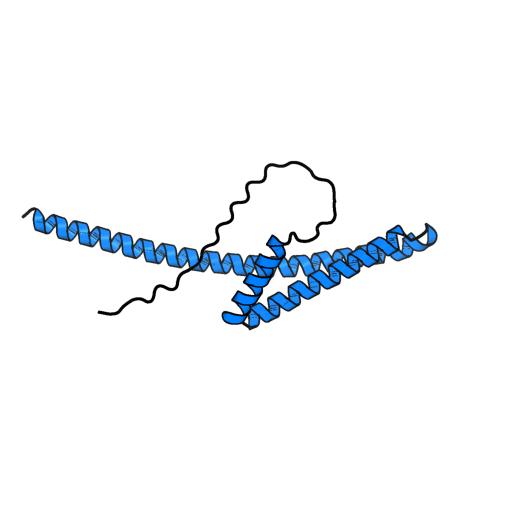ATOM 888 C CA . LYS A 1 116 ? -10.135 -2.623 5.881 1.00 90.81 116 LYS A CA 1
ATOM 889 C C . LYS A 1 116 ? -9.801 -2.267 7.333 1.00 90.81 116 LYS A C 1
ATOM 891 O O . LYS A 1 116 ? -10.650 -2.393 8.210 1.00 90.81 116 LYS A O 1
ATOM 896 N N . ALA A 1 117 ? -8.598 -1.753 7.587 1.00 89.31 117 ALA A N 1
ATOM 897 C CA . ALA A 1 117 ? -8.208 -1.307 8.924 1.00 89.31 117 ALA A CA 1
ATOM 898 C C . ALA A 1 117 ? -9.108 -0.164 9.429 1.00 89.31 117 ALA A C 1
ATOM 900 O O . ALA A 1 117 ? -9.519 -0.158 10.588 1.00 89.31 117 ALA A O 1
ATOM 901 N N . LEU A 1 118 ? -9.462 0.792 8.561 1.00 95.50 118 LEU A N 1
ATOM 902 C CA . LEU A 1 118 ? -10.396 1.866 8.906 1.00 95.50 118 LEU A CA 1
ATOM 903 C C . LEU A 1 118 ? -11.787 1.336 9.275 1.00 95.50 118 LEU A C 1
ATOM 905 O O . LEU A 1 118 ? -12.399 1.860 10.204 1.00 95.50 118 LEU A O 1
ATOM 909 N N . GLU A 1 119 ? -12.289 0.319 8.578 1.00 95.19 119 GLU A N 1
ATOM 910 C CA . GLU A 1 119 ? -13.563 -0.330 8.909 1.00 95.19 119 GLU A CA 1
ATOM 911 C C . GLU A 1 119 ? -13.509 -1.032 10.270 1.00 95.19 119 GLU A C 1
ATOM 913 O O . GLU A 1 119 ? -14.396 -0.826 11.102 1.00 95.19 119 GLU A O 1
ATOM 918 N N . GLU A 1 120 ? -12.437 -1.778 10.545 1.00 93.06 120 GLU A N 1
ATOM 919 C CA . GLU A 1 120 ? -12.218 -2.429 11.841 1.00 93.06 120 GLU A CA 1
ATOM 920 C C . GLU A 1 120 ? -12.172 -1.403 12.986 1.00 93.06 120 GLU A C 1
ATOM 922 O O . GLU A 1 120 ? -12.827 -1.580 14.018 1.00 93.06 120 GLU A O 1
ATOM 927 N N . TYR A 1 121 ? -11.472 -0.280 12.792 1.00 94.94 121 TYR A N 1
ATOM 928 C CA . TYR A 1 121 ? -11.429 0.790 13.788 1.00 94.94 121 TYR A CA 1
ATOM 929 C C . TYR A 1 121 ? -12.784 1.462 13.999 1.00 94.94 121 TYR A C 1
ATOM 931 O O . TYR A 1 121 ? -13.132 1.762 15.141 1.00 94.94 121 TYR A O 1
ATOM 939 N N . ARG A 1 122 ? -13.573 1.677 12.940 1.00 97.12 122 ARG A N 1
ATOM 940 C CA . ARG A 1 122 ? -14.935 2.221 13.068 1.00 97.12 122 ARG A CA 1
ATOM 941 C C . ARG A 1 122 ? -15.816 1.305 13.912 1.00 97.12 122 ARG A C 1
ATOM 943 O O . ARG A 1 122 ? -16.434 1.784 14.859 1.00 97.12 122 ARG A O 1
ATOM 950 N N . GLY A 1 123 ? -15.785 -0.002 13.652 1.00 97.00 123 GLY A N 1
ATOM 951 C CA . GLY A 1 123 ? -16.519 -0.977 14.460 1.00 97.00 123 GLY A CA 1
ATOM 952 C C . GLY A 1 123 ? -16.078 -0.979 15.929 1.00 97.00 123 GLY A C 1
ATOM 953 O O . GLY A 1 123 ? -16.913 -0.994 16.832 1.00 97.00 123 GLY A O 1
ATOM 954 N N . ALA A 1 124 ? -14.770 -0.891 16.193 1.00 97.12 124 ALA A N 1
ATOM 955 C CA . ALA A 1 124 ? -14.252 -0.797 17.558 1.00 97.12 124 ALA A CA 1
ATOM 956 C C . ALA A 1 124 ? -14.708 0.489 18.275 1.00 97.12 124 ALA A C 1
ATOM 958 O O . ALA A 1 124 ? -15.077 0.444 19.451 1.00 97.12 124 ALA A O 1
ATOM 959 N N . ILE A 1 125 ? -14.725 1.629 17.575 1.00 97.69 125 ILE A N 1
ATOM 960 C CA . ILE A 1 125 ? -15.214 2.908 18.111 1.00 97.69 125 ILE A CA 1
ATOM 961 C C . ILE A 1 125 ? -16.696 2.803 18.489 1.00 97.69 125 ILE A C 1
ATOM 963 O O . ILE A 1 125 ? -17.073 3.205 19.589 1.00 97.69 125 ILE A O 1
ATOM 967 N N . GLU A 1 126 ? -17.529 2.234 17.618 1.00 98.00 126 GLU A N 1
ATOM 968 C CA . GLU A 1 126 ? -18.961 2.048 17.880 1.00 98.00 126 GLU A CA 1
ATOM 969 C C . GLU A 1 126 ? -19.208 1.169 19.112 1.00 98.00 126 GLU A C 1
ATOM 971 O O . GLU A 1 126 ? -19.996 1.531 19.989 1.00 98.00 126 GLU A O 1
ATOM 976 N N . GLN A 1 127 ? -18.477 0.057 19.236 1.00 97.62 127 GLN A N 1
ATOM 977 C CA . GLN A 1 127 ? -18.560 -0.815 20.410 1.00 97.62 127 GLN A CA 1
ATOM 978 C C . GLN A 1 127 ? -18.185 -0.077 21.702 1.00 97.62 127 GLN A C 1
ATOM 980 O O . GLN A 1 127 ? -18.888 -0.182 22.711 1.00 97.62 127 GLN A O 1
ATOM 985 N N . ILE A 1 128 ? -17.094 0.694 21.681 1.00 98.19 128 ILE A N 1
ATOM 986 C CA . ILE A 1 128 ? -16.646 1.472 22.841 1.00 98.19 128 ILE A CA 1
ATOM 987 C C . ILE A 1 128 ? -17.688 2.528 23.223 1.00 98.19 128 ILE A C 1
ATOM 989 O O . ILE A 1 128 ? -17.993 2.669 24.410 1.00 98.19 128 ILE A O 1
ATOM 993 N N . ASN A 1 129 ? -18.265 3.230 22.246 1.00 98.12 129 ASN A N 1
ATOM 994 C CA . ASN A 1 129 ? -19.310 4.222 22.487 1.00 98.12 129 ASN A CA 1
ATOM 995 C C . ASN A 1 129 ? -20.547 3.588 23.134 1.00 98.12 129 ASN A C 1
ATOM 997 O O . ASN A 1 129 ? -21.010 4.083 24.162 1.00 98.12 129 ASN A O 1
ATOM 1001 N N . GLY A 1 130 ? -21.003 2.433 22.640 1.00 98.12 130 GLY A N 1
ATOM 1002 C CA . GLY A 1 130 ? -22.107 1.696 23.261 1.00 98.12 130 GLY A CA 1
ATOM 1003 C C . GLY A 1 130 ? -21.827 1.326 24.725 1.00 98.12 130 GLY A C 1
ATOM 1004 O O . GLY A 1 130 ? -22.681 1.504 25.595 1.00 98.12 130 GLY A O 1
ATOM 1005 N N . LEU A 1 131 ? -20.603 0.887 25.040 1.00 98.38 131 LEU A N 1
ATOM 1006 C CA . LEU A 1 131 ? -20.194 0.603 26.422 1.00 98.38 131 LEU A CA 1
ATOM 1007 C C . LEU A 1 131 ? -20.133 1.859 27.300 1.00 98.38 131 LEU A C 1
ATOM 1009 O O . LEU A 1 131 ? -20.342 1.780 28.514 1.00 98.38 131 LEU A O 1
ATOM 1013 N N . LEU A 1 132 ? -19.767 3.012 26.742 1.00 98.44 132 LEU A N 1
ATOM 1014 C CA . LEU A 1 132 ? -19.761 4.280 27.473 1.00 98.44 132 LEU A CA 1
ATOM 1015 C C . LEU A 1 132 ? -21.186 4.735 27.798 1.00 98.44 132 LEU A C 1
ATOM 1017 O O . LEU A 1 132 ? -21.448 5.104 28.941 1.00 98.44 132 LEU A O 1
ATOM 1021 N N . GLU A 1 133 ? -22.112 4.626 26.848 1.00 98.31 133 GLU A N 1
ATOM 1022 C CA . GLU A 1 133 ? -23.523 4.962 27.057 1.00 98.31 133 GLU A CA 1
ATOM 1023 C C . GLU A 1 133 ? -24.184 4.073 28.112 1.00 98.31 133 GLU A C 1
ATOM 1025 O O . GLU A 1 133 ? -24.854 4.578 29.013 1.00 98.31 133 GLU A O 1
ATOM 1030 N N . GLN A 1 134 ? -23.955 2.757 28.056 1.00 97.88 134 GLN A N 1
ATOM 1031 C CA . GLN A 1 134 ? -24.465 1.824 29.068 1.00 97.88 134 GLN A CA 1
ATOM 1032 C C . GLN A 1 134 ? -23.977 2.200 30.470 1.00 97.88 134 GLN A C 1
ATOM 1034 O O . GLN A 1 134 ? -24.763 2.264 31.415 1.00 97.88 134 GLN A O 1
ATOM 1039 N N . ARG A 1 135 ? -22.682 2.511 30.605 1.00 98.44 135 ARG A N 1
ATOM 1040 C CA . ARG A 1 135 ? -22.096 2.939 31.883 1.00 98.44 135 ARG A CA 1
ATOM 1041 C C . ARG A 1 135 ? -22.623 4.294 32.346 1.00 98.44 135 ARG A C 1
ATOM 1043 O O . ARG A 1 135 ? -22.716 4.508 33.552 1.00 98.44 135 ARG A O 1
ATOM 1050 N N . ALA A 1 136 ? -22.952 5.201 31.428 1.00 98.12 136 ALA A N 1
ATOM 1051 C CA . ALA A 1 136 ? -23.571 6.477 31.764 1.00 98.12 136 ALA A CA 1
ATOM 1052 C C . ALA A 1 136 ? -24.984 6.277 32.332 1.00 98.12 136 ALA A C 1
ATOM 1054 O O . ALA A 1 136 ? -25.269 6.796 33.406 1.00 98.12 136 ALA A O 1
ATOM 1055 N N . ARG A 1 137 ? -25.822 5.456 31.681 1.00 97.38 137 ARG A N 1
ATOM 1056 C CA . ARG A 1 137 ? -27.180 5.135 32.161 1.00 97.38 137 ARG A CA 1
ATOM 1057 C C . ARG A 1 137 ? -27.156 4.468 33.532 1.00 97.38 137 ARG A C 1
ATOM 1059 O O . ARG A 1 137 ? -27.774 4.977 34.456 1.00 97.38 137 ARG A O 1
ATOM 1066 N N . ALA A 1 138 ? -26.342 3.423 33.691 1.00 97.69 138 ALA A N 1
ATOM 1067 C CA . ALA A 1 138 ? -26.182 2.741 34.975 1.00 97.69 138 ALA A CA 1
ATOM 1068 C C . ALA A 1 138 ? -25.711 3.697 36.086 1.00 97.69 138 ALA A C 1
ATOM 1070 O O . ALA A 1 138 ? -26.105 3.567 37.241 1.00 97.69 138 ALA A O 1
ATOM 1071 N N . ARG A 1 139 ? -24.866 4.682 35.754 1.00 98.00 139 ARG A N 1
ATOM 1072 C CA . ARG A 1 139 ? -24.424 5.691 36.721 1.00 98.00 139 ARG A CA 1
ATOM 1073 C C . ARG A 1 139 ? -25.555 6.631 37.130 1.00 98.00 139 ARG A C 1
ATOM 1075 O O . ARG A 1 139 ? -25.612 6.981 38.302 1.00 98.00 139 ARG A O 1
ATOM 1082 N N . GLU A 1 140 ? -26.403 7.059 36.199 1.00 97.75 140 GLU A N 1
ATOM 1083 C CA . GLU A 1 140 ? -27.573 7.880 36.533 1.00 97.75 140 GLU A CA 1
ATOM 1084 C C . GLU A 1 140 ? -28.579 7.096 37.385 1.00 97.75 140 GLU A C 1
ATOM 1086 O O . GLU A 1 140 ? -28.960 7.582 38.444 1.00 97.75 140 GLU A O 1
ATOM 1091 N N . GLU A 1 141 ? -28.884 5.845 37.025 1.00 96.12 141 GLU A N 1
ATOM 1092 C CA . GLU A 1 141 ? -29.747 4.959 37.825 1.00 96.12 141 GLU A CA 1
ATOM 1093 C C . GLU A 1 141 ? -29.238 4.813 39.270 1.00 96.12 141 GLU A C 1
ATOM 1095 O O . GLU A 1 141 ? -29.994 4.967 40.227 1.00 96.12 141 GLU A O 1
ATOM 1100 N N . LEU A 1 142 ? -27.932 4.582 39.449 1.00 97.12 142 LEU A N 1
ATOM 1101 C CA . LEU A 1 142 ? -27.328 4.485 40.781 1.00 97.12 142 LEU A CA 1
ATOM 1102 C C . LEU A 1 142 ? -27.353 5.814 41.545 1.00 97.12 142 LEU A C 1
ATOM 1104 O O . LEU A 1 142 ? -27.501 5.802 42.764 1.00 97.12 142 LEU A O 1
ATOM 1108 N N . LYS A 1 143 ? -27.199 6.959 40.868 1.00 96.75 143 LYS A N 1
ATOM 1109 C CA . LYS A 1 143 ? -27.305 8.275 41.517 1.00 96.75 143 LYS A CA 1
ATOM 1110 C C . LYS A 1 143 ? -28.716 8.528 42.025 1.00 96.75 143 LYS A C 1
ATOM 1112 O O . LYS A 1 143 ? -28.861 9.103 43.100 1.00 96.75 143 LYS A O 1
ATOM 1117 N N . ASP A 1 144 ? -29.733 8.134 41.272 1.00 95.94 144 ASP A N 1
ATOM 1118 C CA . ASP A 1 144 ? -31.122 8.369 41.660 1.00 95.94 144 ASP A CA 1
ATOM 1119 C C . ASP A 1 144 ? -31.493 7.586 42.926 1.00 95.94 144 ASP A C 1
ATOM 1121 O O . ASP A 1 144 ? -32.077 8.169 43.834 1.00 95.94 144 ASP A O 1
ATOM 1125 N N . LEU A 1 145 ? -30.997 6.352 43.078 1.00 94.31 145 LEU A N 1
ATOM 1126 C CA . LEU A 1 145 ? -31.147 5.559 44.310 1.00 94.31 145 LEU A CA 1
ATOM 1127 C C . LEU A 1 145 ? -30.506 6.191 45.557 1.00 94.31 145 LEU A C 1
ATOM 1129 O O . LEU A 1 145 ? -30.835 5.807 46.672 1.00 94.31 145 LEU A O 1
ATOM 1133 N N . THR A 1 146 ? -29.563 7.123 45.395 1.00 91.75 146 THR A N 1
ATOM 1134 C CA . THR A 1 146 ? -28.901 7.804 46.527 1.00 91.75 146 THR A CA 1
ATOM 1135 C C . THR A 1 146 ? -29.560 9.122 46.932 1.00 91.75 146 THR A C 1
ATOM 1137 O O . THR A 1 146 ? -29.086 9.771 47.863 1.00 91.75 146 THR A O 1
ATOM 1140 N N . LYS A 1 147 ? -30.600 9.557 46.210 1.00 89.12 147 LYS A N 1
ATOM 1141 C CA . LYS A 1 147 ? -31.340 10.799 46.490 1.00 89.12 147 LYS A CA 1
ATOM 1142 C C . LYS A 1 147 ? -32.633 10.564 47.281 1.00 89.12 147 LYS A C 1
ATOM 1144 O O . LYS A 1 147 ? -33.212 11.547 47.741 1.00 89.12 147 LYS A O 1
ATOM 1149 N N . GLU A 1 148 ? -33.080 9.314 47.390 1.00 54.88 148 GLU A N 1
ATOM 1150 C CA . GLU A 1 148 ? -34.169 8.865 48.277 1.00 54.88 148 GLU A CA 1
ATOM 1151 C C . GLU A 1 148 ? -33.663 8.659 49.712 1.00 54.88 148 GLU A C 1
ATOM 1153 O O . GLU A 1 148 ? -34.421 9.005 50.647 1.00 54.88 148 GLU A O 1
#

Secondary structure (DSSP, 8-state):
----------------------------PPPHHHHHHHHHHHHHHHHH-HHHHHHHHHHHHHHHHHHHHHHHHHHHHHH--HHHHHHHHHHHHHHHHHHHHHHHHHHHHHHHHHHHHHHHHHHHHHHHHHHHHHHHHHHHHHHHTT--